Protein AF-A0A837I8K4-F1 (afdb_monomer_lite)

Structure (mmCIF, N/CA/C/O backbone):
data_AF-A0A837I8K4-F1
#
_entry.id   AF-A0A837I8K4-F1
#
loop_
_atom_site.group_PDB
_atom_site.id
_atom_site.type_symbol
_atom_site.label_atom_id
_atom_site.label_alt_id
_atom_site.label_comp_id
_atom_site.label_asym_id
_atom_site.label_entity_id
_atom_site.label_seq_id
_atom_site.pdbx_PDB_ins_code
_atom_site.Cartn_x
_atom_site.Cartn_y
_atom_site.Cartn_z
_atom_site.occupancy
_atom_site.B_iso_or_equiv
_atom_site.auth_seq_id
_atom_site.auth_comp_id
_atom_site.auth_asym_id
_atom_site.auth_atom_id
_atom_site.pdbx_PDB_model_num
ATOM 1 N N . MET A 1 1 ? -15.550 -28.802 -7.118 1.00 50.94 1 MET A N 1
ATOM 2 C CA . MET A 1 1 ? -15.819 -27.375 -7.407 1.00 50.94 1 MET A CA 1
ATOM 3 C C . MET A 1 1 ? -17.305 -27.265 -7.693 1.00 50.94 1 MET A C 1
ATOM 5 O O . MET A 1 1 ? -17.772 -28.015 -8.537 1.00 50.94 1 MET A O 1
ATOM 9 N N . ALA A 1 2 ? -18.056 -26.453 -6.945 1.00 56.06 2 ALA A N 1
ATOM 10 C CA . ALA A 1 2 ? -19.476 -26.252 -7.243 1.00 56.06 2 ALA A CA 1
ATOM 11 C C . ALA A 1 2 ? -19.617 -25.674 -8.667 1.00 56.06 2 ALA A C 1
ATOM 13 O O . ALA A 1 2 ? -18.792 -24.830 -9.029 1.00 56.06 2 ALA A O 1
ATOM 14 N N . PRO A 1 3 ? -20.588 -26.133 -9.477 1.00 62.97 3 PRO A N 1
ATOM 15 C CA . PRO A 1 3 ? -20.785 -25.611 -10.824 1.00 62.97 3 PRO A CA 1
ATOM 16 C C . PRO A 1 3 ? -21.083 -24.113 -10.744 1.00 62.97 3 PRO A C 1
ATOM 18 O O . PRO A 1 3 ? -21.939 -23.681 -9.967 1.00 62.97 3 PRO A O 1
ATOM 21 N N . ASP A 1 4 ? -20.342 -23.313 -11.511 1.00 67.50 4 ASP A N 1
ATOM 22 C CA . ASP A 1 4 ? -20.621 -21.886 -11.618 1.00 67.50 4 ASP A CA 1
ATOM 23 C C . ASP A 1 4 ? -21.971 -21.709 -12.316 1.00 67.50 4 ASP A C 1
ATOM 25 O O . ASP A 1 4 ? -22.097 -21.961 -13.514 1.00 67.50 4 ASP A O 1
ATOM 29 N N . LYS A 1 5 ? -22.982 -21.277 -11.553 1.00 73.12 5 LYS A N 1
ATOM 30 C CA . LYS A 1 5 ? -24.362 -21.076 -12.018 1.00 73.12 5 LYS A CA 1
ATOM 31 C C . LYS A 1 5 ? -24.442 -20.208 -13.279 1.00 73.12 5 LYS A C 1
ATOM 33 O O . LYS A 1 5 ? -25.386 -20.358 -14.048 1.00 73.12 5 LYS A O 1
ATOM 38 N N . TYR A 1 6 ? -23.490 -19.296 -13.469 1.00 76.00 6 TYR A N 1
ATOM 39 C CA . TYR A 1 6 ? -23.539 -18.293 -14.531 1.00 76.00 6 TYR A CA 1
ATOM 40 C C . TYR A 1 6 ? -22.520 -18.524 -15.646 1.00 76.00 6 TYR A C 1
ATOM 42 O O . TYR A 1 6 ? -22.536 -17.774 -16.619 1.00 76.00 6 TYR A O 1
ATOM 50 N N . SER A 1 7 ? -21.644 -19.531 -15.518 1.00 81.25 7 SER A N 1
ATOM 51 C CA . SER A 1 7 ? -20.518 -19.754 -16.437 1.00 81.25 7 SER A CA 1
ATOM 52 C C . SER A 1 7 ? -19.768 -18.446 -16.760 1.00 81.25 7 SER A C 1
ATOM 54 O O . SER A 1 7 ? -19.450 -18.162 -17.918 1.00 81.25 7 SER A O 1
ATOM 56 N N . ALA A 1 8 ? -19.554 -17.607 -15.742 1.00 82.44 8 ALA A N 1
ATOM 57 C CA . ALA A 1 8 ? -19.145 -16.221 -15.908 1.00 82.44 8 ALA A CA 1
ATOM 58 C C . ALA A 1 8 ? -17.635 -16.047 -15.704 1.00 82.44 8 ALA A C 1
ATOM 60 O O . ALA A 1 8 ? -17.031 -16.584 -14.774 1.00 82.44 8 ALA A O 1
ATOM 61 N N . THR A 1 9 ? -17.016 -15.212 -16.540 1.00 83.38 9 THR A N 1
ATOM 62 C CA . THR A 1 9 ? -15.603 -14.851 -16.382 1.00 83.38 9 THR A CA 1
ATOM 63 C C . THR A 1 9 ? -15.458 -13.722 -15.367 1.00 83.38 9 THR A C 1
ATOM 65 O O . THR A 1 9 ? -15.821 -12.574 -15.623 1.00 83.38 9 THR A O 1
ATOM 68 N N . TRP A 1 10 ? -14.884 -14.033 -14.207 1.00 82.88 10 TRP A N 1
ATOM 69 C CA . TRP A 1 10 ? -14.626 -13.049 -13.159 1.00 82.88 10 TRP A CA 1
ATOM 70 C C . TRP A 1 10 ? -13.400 -12.200 -13.497 1.00 82.88 10 TRP A C 1
ATOM 72 O O . TRP A 1 10 ? -12.272 -12.690 -13.523 1.00 82.88 10 TRP A O 1
ATOM 82 N N . VAL A 1 11 ? -13.613 -10.902 -13.706 1.00 86.75 11 VAL A N 1
ATOM 83 C CA . VAL A 1 11 ? -12.548 -9.924 -13.970 1.00 86.75 11 VAL A CA 1
ATOM 84 C C . VAL A 1 11 ? -12.568 -8.802 -12.937 1.00 86.75 11 VAL A C 1
ATOM 86 O O . VAL A 1 11 ? -13.619 -8.390 -12.445 1.00 86.75 11 VAL A O 1
ATOM 89 N N . SER A 1 12 ? -11.389 -8.295 -12.572 1.00 88.88 12 SER A N 1
ATOM 90 C CA . SER A 1 12 ? -11.283 -7.109 -11.721 1.00 88.88 12 SER A CA 1
ATOM 91 C C . SER A 1 12 ? -11.428 -5.835 -12.554 1.00 88.88 12 SER A C 1
ATOM 93 O O . SER A 1 12 ? -11.069 -5.817 -13.733 1.00 88.88 12 SER A O 1
ATOM 95 N N . HIS A 1 13 ? -11.878 -4.750 -11.921 1.00 90.50 13 HIS A N 1
ATOM 96 C CA . HIS A 1 13 ? -12.011 -3.439 -12.564 1.00 90.50 13 HIS A CA 1
ATOM 97 C C . HIS A 1 13 ? -10.701 -2.952 -13.217 1.00 90.50 13 HIS A C 1
ATOM 99 O O . HIS A 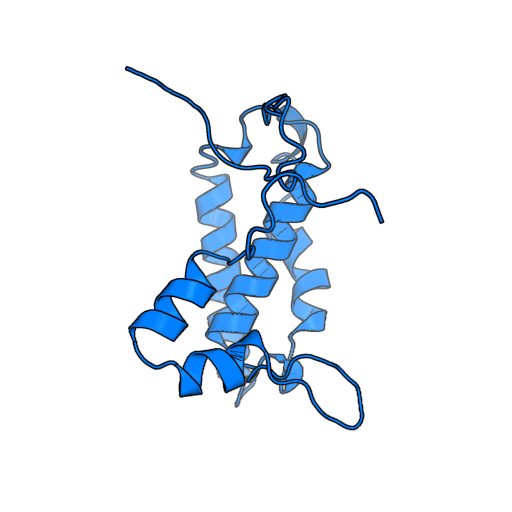1 13 ? -10.705 -2.470 -14.347 1.00 90.50 13 HIS A O 1
ATOM 105 N N . SER A 1 14 ? -9.560 -3.134 -12.545 1.00 88.81 14 SER A N 1
ATOM 106 C CA . SER A 1 14 ? -8.256 -2.775 -13.112 1.00 88.81 14 SER A CA 1
ATOM 107 C C . SER A 1 14 ? -7.878 -3.660 -14.301 1.00 88.81 14 SER A C 1
ATOM 109 O O . SER A 1 14 ? -7.375 -3.159 -15.303 1.00 88.81 14 SER A O 1
ATOM 111 N N . SER A 1 15 ? -8.172 -4.961 -14.230 1.00 90.88 15 SER A N 1
ATOM 112 C CA . SER A 1 15 ? -7.832 -5.902 -15.298 1.00 90.88 15 SER A CA 1
ATOM 113 C C . SER A 1 15 ? -8.640 -5.663 -16.579 1.00 90.88 15 SER A C 1
ATOM 115 O O . SER A 1 15 ? -8.069 -5.676 -17.666 1.00 90.88 15 SER A O 1
ATOM 117 N N . ILE A 1 16 ? -9.938 -5.354 -16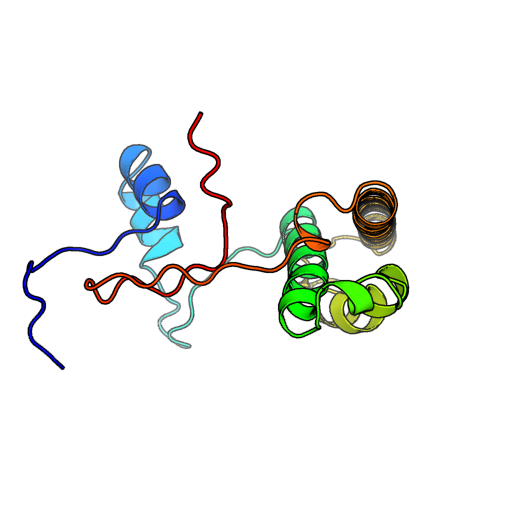.473 1.00 93.75 16 ILE A N 1
ATOM 118 C CA . ILE A 1 16 ? -10.753 -5.032 -17.651 1.00 93.75 16 ILE A CA 1
ATOM 119 C C . ILE A 1 16 ? -10.328 -3.698 -18.271 1.00 93.75 16 ILE A C 1
ATOM 121 O O . ILE A 1 16 ? -10.277 -3.588 -19.491 1.00 93.75 16 ILE A O 1
ATOM 125 N N . SER A 1 17 ? -9.932 -2.710 -17.457 1.00 94.12 17 SER A N 1
ATOM 126 C CA . SER A 1 17 ? -9.387 -1.445 -17.969 1.00 94.12 17 SER A CA 1
ATOM 127 C C . SER A 1 17 ? -8.113 -1.665 -18.792 1.00 94.12 17 SER A C 1
ATOM 129 O O . SER A 1 17 ? -7.967 -1.074 -19.861 1.00 94.12 17 SER A O 1
ATOM 131 N N . ASP A 1 18 ? -7.214 -2.544 -18.336 1.00 93.69 18 ASP A N 1
ATOM 132 C CA . ASP A 1 18 ? -6.019 -2.918 -19.100 1.00 93.69 18 ASP A CA 1
ATOM 133 C C . ASP A 1 18 ? -6.385 -3.602 -20.423 1.00 93.69 18 ASP A C 1
ATOM 135 O O . ASP A 1 18 ? -5.784 -3.297 -21.452 1.00 93.69 18 ASP A O 1
ATOM 139 N N . PHE A 1 19 ? -7.381 -4.492 -20.411 1.00 95.38 19 PHE A N 1
ATOM 140 C CA . PHE A 1 19 ? -7.819 -5.217 -21.605 1.00 95.38 19 PHE A CA 1
ATOM 141 C C . PHE A 1 19 ? -8.424 -4.285 -22.655 1.00 95.38 19 PHE A C 1
ATOM 143 O O . PHE A 1 19 ? -8.038 -4.353 -23.819 1.00 95.38 19 PHE A O 1
ATOM 150 N N . LEU A 1 20 ? -9.315 -3.381 -22.232 1.00 96.62 20 LEU A N 1
ATOM 151 C CA . LEU A 1 20 ? -9.956 -2.401 -23.111 1.00 96.62 20 LEU A CA 1
ATOM 152 C C . LEU A 1 20 ? -8.940 -1.461 -23.770 1.00 96.62 20 LEU A C 1
ATOM 154 O O . LEU A 1 20 ? -9.136 -1.054 -24.909 1.00 96.62 20 LEU A O 1
ATOM 158 N N . LYS A 1 21 ? -7.847 -1.127 -23.072 1.00 96.56 21 LYS A N 1
ATOM 159 C CA . LYS A 1 21 ? -6.756 -0.318 -23.634 1.00 96.56 21 LYS A CA 1
ATOM 160 C C . LYS A 1 21 ? -5.877 -1.125 -24.584 1.00 96.56 21 LYS A C 1
ATOM 162 O O . LYS A 1 21 ? -5.516 -0.642 -25.650 1.00 96.56 21 LYS A O 1
ATOM 167 N N . CYS A 1 22 ? -5.465 -2.320 -24.166 1.00 96.56 22 CYS A N 1
ATOM 168 C CA . CYS A 1 22 ? -4.616 -3.197 -24.959 1.00 96.56 22 CYS A CA 1
ATOM 169 C C . CYS A 1 22 ? -4.716 -4.653 -24.460 1.00 96.56 22 CYS A C 1
ATOM 171 O O . CYS A 1 22 ? -4.158 -4.986 -23.406 1.00 96.56 22 CYS A O 1
ATOM 173 N N . PRO A 1 23 ? -5.318 -5.568 -25.244 1.00 96.06 23 PRO A N 1
ATOM 174 C CA . PRO A 1 23 ? -5.444 -6.979 -24.869 1.00 96.06 23 PRO A CA 1
ATOM 175 C C . PRO A 1 23 ? -4.100 -7.662 -24.575 1.00 96.06 23 PRO A C 1
ATOM 177 O O . PRO A 1 23 ? -3.988 -8.468 -23.649 1.00 96.06 23 PRO A O 1
ATOM 180 N N . LYS A 1 24 ? -3.040 -7.296 -25.312 1.00 95.62 24 LYS A N 1
ATOM 181 C CA . LYS A 1 24 ? -1.686 -7.827 -25.085 1.00 95.62 24 LYS A CA 1
ATOM 182 C C . LYS A 1 24 ? -1.106 -7.360 -23.748 1.00 95.62 24 LYS A C 1
ATOM 184 O O . LYS A 1 24 ? -0.479 -8.149 -23.043 1.00 95.62 24 LYS A O 1
ATOM 189 N N . ALA A 1 25 ? -1.339 -6.103 -23.371 1.00 92.12 25 ALA A N 1
ATOM 190 C CA . ALA A 1 25 ? -0.911 -5.582 -22.075 1.00 92.12 25 ALA A CA 1
ATOM 191 C C . ALA A 1 25 ? -1.657 -6.270 -20.924 1.00 92.12 25 ALA A C 1
ATOM 193 O O . ALA A 1 25 ? -1.033 -6.616 -19.921 1.00 92.12 25 ALA A O 1
ATOM 194 N N . TYR A 1 26 ? -2.959 -6.538 -21.082 1.00 93.81 26 TYR A N 1
ATOM 195 C CA . TYR A 1 26 ? -3.721 -7.337 -20.122 1.00 93.81 26 TYR A CA 1
ATOM 196 C C . TYR A 1 26 ? -3.102 -8.718 -19.911 1.00 93.81 26 TYR A C 1
ATOM 198 O O . TYR A 1 26 ? -2.871 -9.101 -18.762 1.00 93.81 26 TYR A O 1
ATOM 206 N N . PHE A 1 27 ? -2.788 -9.436 -20.995 1.00 93.31 27 PHE A N 1
ATOM 207 C CA . PHE A 1 27 ? -2.179 -10.758 -20.892 1.00 93.31 27 PHE A CA 1
ATOM 208 C C . PHE A 1 27 ? -0.873 -10.696 -20.096 1.00 93.31 27 PHE A C 1
ATOM 210 O O . PHE A 1 27 ? -0.731 -11.397 -19.099 1.00 93.31 27 PHE A O 1
ATOM 217 N N . LEU A 1 28 ? 0.041 -9.793 -20.455 1.00 92.38 28 LEU A N 1
ATOM 218 C CA . LEU A 1 28 ? 1.345 -9.685 -19.795 1.00 92.38 28 LEU A CA 1
ATOM 219 C C . LEU A 1 28 ? 1.255 -9.243 -18.326 1.00 92.38 28 LEU A C 1
ATOM 221 O O . LEU A 1 28 ? 2.047 -9.693 -17.503 1.00 92.38 28 LEU A O 1
ATOM 225 N N . ARG A 1 29 ? 0.304 -8.368 -17.975 1.00 89.88 29 ARG A N 1
ATOM 226 C CA . ARG A 1 29 ? 0.185 -7.816 -16.614 1.00 89.88 29 ARG A CA 1
ATOM 227 C C . ARG A 1 29 ? -0.680 -8.657 -15.685 1.00 89.88 29 ARG A C 1
ATOM 229 O O . ARG A 1 29 ? -0.490 -8.582 -14.473 1.00 89.88 29 ARG A O 1
ATOM 236 N N . ASN A 1 30 ? -1.662 -9.394 -16.202 1.00 90.06 30 ASN A N 1
ATOM 237 C CA . ASN A 1 30 ? -2.677 -10.059 -15.379 1.00 90.06 30 ASN A CA 1
ATOM 238 C C . ASN A 1 30 ? -2.711 -11.583 -15.546 1.00 90.06 30 ASN A C 1
ATOM 240 O O . ASN A 1 30 ? -3.073 -12.261 -14.587 1.00 90.06 30 ASN A O 1
ATOM 244 N N . VAL A 1 31 ? -2.319 -12.115 -16.708 1.00 90.38 31 VAL A N 1
ATOM 245 C CA . VAL A 1 31 ? -2.399 -13.556 -17.016 1.00 90.38 31 VAL A CA 1
ATOM 246 C C . VAL A 1 31 ? -1.026 -14.226 -16.968 1.00 90.38 31 VAL A C 1
ATOM 248 O O . VAL A 1 31 ? -0.891 -15.311 -16.405 1.00 90.38 31 VAL A O 1
ATOM 251 N N . TYR A 1 32 ? -0.006 -13.579 -17.531 1.00 92.00 32 TYR A N 1
ATOM 252 C CA . TYR A 1 32 ? 1.342 -14.118 -17.639 1.00 92.00 32 TYR A CA 1
ATOM 253 C C . TYR A 1 32 ? 1.993 -14.299 -16.264 1.00 92.00 32 TYR A C 1
ATOM 255 O O . TYR A 1 32 ? 1.927 -13.438 -15.381 1.00 92.00 32 TYR A O 1
ATOM 263 N N . LYS A 1 33 ? 2.649 -15.445 -16.104 1.00 93.06 33 LYS A N 1
ATOM 264 C CA . LYS A 1 33 ? 3.377 -15.857 -14.907 1.00 93.06 33 LYS A CA 1
ATOM 265 C C . LYS A 1 33 ? 4.758 -16.323 -15.333 1.00 93.06 33 LYS A C 1
ATOM 267 O O . LYS A 1 33 ? 4.916 -16.853 -16.430 1.00 93.06 33 LYS A O 1
ATOM 272 N N . ASP A 1 34 ? 5.741 -16.130 -14.466 1.00 92.31 34 ASP A N 1
ATOM 273 C CA . ASP A 1 34 ? 7.083 -16.655 -14.694 1.00 92.31 34 ASP A CA 1
ATOM 274 C C . ASP A 1 34 ? 7.015 -18.191 -14.825 1.00 92.31 34 ASP A C 1
ATOM 276 O O . ASP A 1 34 ? 6.507 -18.844 -13.911 1.00 92.31 34 ASP A O 1
ATOM 280 N N . PRO A 1 35 ? 7.506 -18.789 -15.926 1.00 92.69 35 PRO A N 1
ATOM 281 C CA . PRO A 1 35 ? 7.434 -20.232 -16.146 1.00 92.69 35 PRO A CA 1
ATOM 282 C C . PRO A 1 35 ? 8.218 -21.053 -15.113 1.00 92.69 35 PRO A C 1
ATOM 284 O O . PRO A 1 35 ? 7.928 -22.232 -14.939 1.00 92.69 35 PRO A O 1
ATOM 287 N N . ARG A 1 36 ? 9.198 -20.460 -14.416 1.00 94.25 36 ARG A N 1
ATOM 288 C CA . ARG A 1 36 ? 10.014 -21.166 -13.414 1.00 94.25 36 ARG A CA 1
ATOM 289 C C . ARG A 1 36 ? 9.361 -21.194 -12.038 1.00 94.25 36 ARG A C 1
ATOM 291 O O . ARG A 1 36 ? 9.451 -22.198 -11.342 1.00 94.25 36 ARG A O 1
ATOM 298 N N . THR A 1 37 ? 8.746 -20.084 -11.632 1.00 93.31 37 THR A N 1
ATOM 299 C CA . THR A 1 37 ? 8.167 -19.921 -10.286 1.00 93.31 37 THR A CA 1
ATOM 300 C C . THR A 1 37 ? 6.645 -20.037 -10.267 1.00 93.31 37 THR A C 1
ATOM 302 O O . THR A 1 37 ? 6.054 -20.208 -9.208 1.00 93.31 37 THR A O 1
ATOM 305 N N . GLY A 1 38 ? 5.983 -19.905 -11.418 1.00 91.06 38 GLY A N 1
ATOM 306 C CA . GLY A 1 38 ? 4.527 -19.804 -11.519 1.00 91.06 38 GLY A CA 1
ATOM 307 C C . GLY A 1 38 ? 3.957 -18.515 -10.912 1.00 91.06 38 GLY A C 1
ATOM 308 O O . GLY A 1 38 ? 2.736 -18.377 -10.791 1.00 91.06 38 GLY A O 1
ATOM 309 N N . HIS A 1 39 ? 4.806 -17.563 -10.515 1.00 89.31 39 HIS A N 1
ATOM 310 C CA . HIS A 1 39 ? 4.387 -16.332 -9.853 1.00 89.31 39 HIS A CA 1
ATOM 311 C C . HIS A 1 39 ? 4.148 -15.198 -10.851 1.00 89.31 39 HIS A C 1
ATOM 313 O O . HIS A 1 39 ? 4.790 -15.095 -11.899 1.00 89.31 39 HIS A O 1
ATOM 319 N N . LYS A 1 40 ? 3.211 -14.309 -10.505 1.00 88.69 40 LYS A N 1
ATOM 320 C CA . LYS A 1 40 ? 2.961 -13.087 -11.270 1.00 88.69 40 LYS A CA 1
ATOM 321 C C . LYS A 1 40 ? 4.174 -12.164 -11.166 1.00 88.69 40 LYS A C 1
ATOM 323 O O . LYS A 1 40 ? 4.599 -11.812 -10.068 1.00 88.69 40 LYS A O 1
ATOM 328 N N . MET A 1 41 ? 4.675 -11.712 -12.311 1.00 86.94 41 MET A N 1
ATOM 329 C CA . MET A 1 41 ? 5.769 -10.748 -12.368 1.00 86.94 41 MET A CA 1
ATOM 330 C C . MET A 1 41 ? 5.221 -9.325 -12.284 1.00 86.94 41 MET A C 1
ATOM 332 O O . MET A 1 41 ? 4.270 -8.969 -12.977 1.00 86.94 41 MET A O 1
ATOM 336 N N . THR A 1 42 ? 5.808 -8.498 -11.423 1.00 84.81 42 THR A N 1
ATOM 337 C CA . THR A 1 42 ? 5.492 -7.067 -11.330 1.00 84.81 42 THR A CA 1
ATOM 338 C C . THR A 1 42 ? 6.788 -6.289 -11.164 1.00 84.81 42 THR A C 1
ATOM 340 O O . THR A 1 42 ? 7.686 -6.720 -10.446 1.00 84.81 42 THR A O 1
ATOM 343 N N . ILE A 1 43 ? 6.891 -5.147 -11.842 1.00 88.06 43 ILE A N 1
ATOM 344 C CA . ILE A 1 43 ? 8.044 -4.257 -11.714 1.00 88.06 43 ILE A CA 1
ATOM 345 C C . ILE A 1 43 ? 7.919 -3.511 -10.384 1.00 88.06 43 ILE A C 1
ATOM 347 O O . ILE A 1 43 ? 6.963 -2.759 -10.178 1.00 88.06 43 ILE A O 1
ATOM 351 N N . ALA A 1 44 ? 8.883 -3.720 -9.487 1.00 90.00 44 ALA A N 1
ATOM 352 C CA . ALA A 1 44 ? 8.979 -2.954 -8.253 1.00 90.00 44 ALA A CA 1
ATOM 353 C C . ALA A 1 44 ? 9.345 -1.501 -8.581 1.00 90.00 44 ALA A C 1
ATOM 355 O O . ALA A 1 44 ? 10.315 -1.243 -9.293 1.00 90.00 44 ALA A O 1
ATOM 356 N N . SER A 1 45 ? 8.556 -0.556 -8.074 1.00 94.25 45 SER A N 1
ATOM 357 C CA . SER A 1 45 ? 8.813 0.875 -8.228 1.00 94.25 45 SER A CA 1
ATOM 358 C C . SER A 1 45 ? 8.592 1.609 -6.903 1.00 94.25 45 SER A C 1
ATOM 360 O O . SER A 1 45 ? 7.718 1.195 -6.132 1.00 94.25 45 SER A O 1
ATOM 362 N N . PRO A 1 46 ? 9.312 2.719 -6.648 1.00 95.19 46 PRO A N 1
ATOM 363 C CA . PRO A 1 46 ? 9.185 3.468 -5.398 1.00 9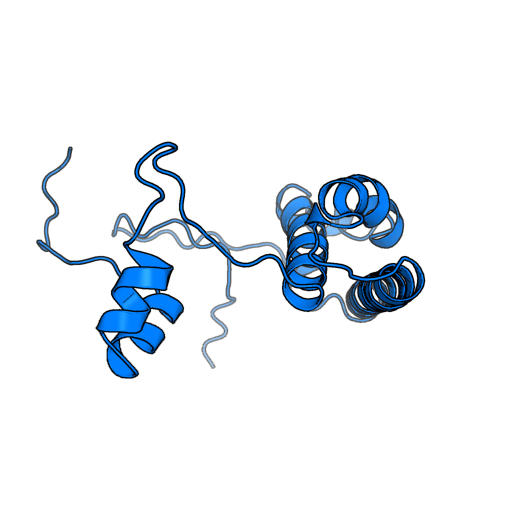5.19 46 PRO A CA 1
ATOM 364 C C . PRO A 1 46 ? 7.742 3.885 -5.046 1.00 95.19 46 PRO A C 1
ATOM 366 O O . PRO A 1 46 ? 7.337 3.701 -3.895 1.00 95.19 46 PRO A O 1
ATOM 369 N N . PRO A 1 47 ? 6.901 4.358 -5.996 1.00 95.38 47 PRO A N 1
ATOM 370 C CA . PRO A 1 47 ? 5.503 4.681 -5.698 1.00 95.38 47 PRO A CA 1
ATOM 371 C C . PRO A 1 47 ? 4.654 3.454 -5.341 1.00 95.38 47 PRO A C 1
ATOM 373 O O . PRO A 1 47 ? 3.755 3.552 -4.506 1.00 95.38 47 PRO A O 1
ATOM 376 N N . LEU A 1 48 ? 4.934 2.296 -5.953 1.00 93.75 48 LEU A N 1
ATOM 377 C CA . LEU A 1 48 ? 4.237 1.047 -5.641 1.00 93.75 48 LEU A CA 1
ATOM 378 C C . LEU A 1 48 ? 4.587 0.569 -4.229 1.00 93.75 48 LEU A C 1
ATOM 380 O O . LEU A 1 48 ? 3.688 0.198 -3.480 1.00 93.75 48 LEU A O 1
ATOM 384 N N . ALA A 1 49 ? 5.868 0.630 -3.855 1.00 94.94 49 ALA A N 1
ATOM 385 C CA . ALA A 1 49 ? 6.337 0.284 -2.515 1.00 94.94 49 ALA A CA 1
ATOM 386 C C . ALA A 1 49 ? 5.712 1.183 -1.436 1.00 94.94 49 ALA A C 1
ATOM 388 O O . ALA A 1 49 ? 5.229 0.678 -0.422 1.00 94.94 49 ALA A O 1
ATOM 389 N N . LEU A 1 50 ? 5.652 2.497 -1.690 1.00 96.44 50 LEU A N 1
ATOM 390 C CA . LEU A 1 50 ? 4.956 3.464 -0.836 1.00 96.44 50 LEU A CA 1
ATOM 391 C C . LEU A 1 50 ? 3.492 3.058 -0.613 1.00 96.44 50 LEU A C 1
ATOM 393 O O . LEU A 1 50 ? 3.055 2.925 0.529 1.00 96.44 50 LEU A O 1
ATOM 397 N N . GLY A 1 51 ? 2.743 2.852 -1.701 1.00 95.38 51 GLY A N 1
ATOM 398 C CA . GLY A 1 51 ? 1.330 2.489 -1.626 1.00 95.38 51 GLY A CA 1
ATOM 399 C C . GLY A 1 51 ? 1.116 1.161 -0.903 1.00 95.38 51 GLY A C 1
ATOM 400 O O . GLY A 1 51 ? 0.267 1.076 -0.021 1.00 95.38 51 GLY A O 1
ATOM 401 N N . GLN A 1 52 ? 1.924 0.147 -1.217 1.00 94.62 52 GLN A N 1
ATOM 402 C CA . GLN A 1 52 ? 1.856 -1.165 -0.578 1.00 94.62 52 GLN A CA 1
ATOM 403 C C . GLN A 1 52 ? 2.062 -1.073 0.939 1.00 94.62 52 GLN A C 1
ATOM 405 O O . GLN A 1 52 ? 1.262 -1.628 1.689 1.00 94.62 52 GLN A O 1
ATOM 410 N N . ALA A 1 53 ? 3.089 -0.349 1.393 1.00 95.94 53 ALA A N 1
ATOM 411 C CA . ALA A 1 53 ? 3.384 -0.219 2.817 1.00 95.94 53 ALA A CA 1
ATOM 412 C C . ALA A 1 53 ? 2.257 0.501 3.576 1.00 95.94 53 ALA A C 1
ATOM 414 O O . ALA A 1 53 ? 1.843 0.054 4.645 1.00 95.94 53 ALA A O 1
ATOM 415 N N . VAL A 1 54 ? 1.713 1.580 3.004 1.00 96.06 54 VAL A N 1
ATOM 416 C CA . VAL A 1 54 ? 0.584 2.310 3.603 1.00 96.06 54 VAL A CA 1
ATOM 417 C C . VAL A 1 54 ? -0.671 1.433 3.655 1.00 96.06 54 VAL A C 1
ATOM 419 O O . VAL A 1 54 ? -1.324 1.359 4.696 1.00 96.06 54 VAL A O 1
ATOM 422 N N . HIS A 1 55 ? -0.993 0.724 2.568 1.00 94.31 55 HIS A N 1
ATOM 423 C CA . HIS A 1 55 ? -2.147 -0.178 2.524 1.00 94.31 55 HIS A CA 1
ATOM 424 C C . HIS A 1 55 ? -2.044 -1.304 3.552 1.00 94.31 55 HIS A C 1
ATOM 426 O O . HIS A 1 55 ? -3.033 -1.591 4.218 1.00 94.31 55 HIS A O 1
ATOM 432 N N . GLU A 1 56 ? -0.867 -1.905 3.726 1.00 95.06 56 GLU A N 1
ATOM 433 C CA . GLU A 1 56 ? -0.659 -2.974 4.706 1.00 95.06 56 GLU A CA 1
ATOM 434 C C . GLU A 1 56 ? -0.901 -2.482 6.145 1.00 95.06 56 GLU A C 1
ATOM 436 O O . GLU A 1 56 ? -1.565 -3.159 6.937 1.00 95.06 56 GLU A O 1
ATOM 441 N N . VAL A 1 57 ? -0.443 -1.268 6.478 1.00 94.12 57 VAL A N 1
ATOM 442 C CA . VAL A 1 57 ? -0.716 -0.650 7.787 1.00 94.12 57 VAL A CA 1
ATOM 443 C C . VAL A 1 57 ? -2.217 -0.429 7.984 1.00 94.12 57 VAL A C 1
ATOM 445 O O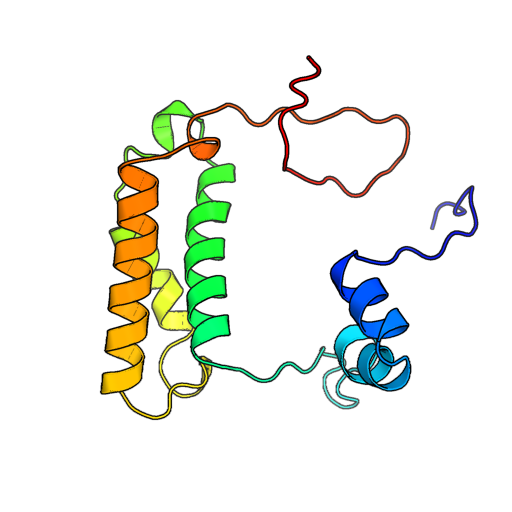 . VAL A 1 57 ? -2.752 -0.815 9.026 1.00 94.12 57 VAL A O 1
ATOM 448 N N . ILE A 1 58 ? -2.912 0.142 6.997 1.00 92.19 58 ILE A N 1
ATOM 449 C CA . ILE A 1 58 ? -4.354 0.429 7.082 1.00 92.19 58 ILE A CA 1
ATOM 450 C C . ILE A 1 58 ? -5.174 -0.865 7.148 1.00 92.19 58 ILE A C 1
ATOM 452 O O . ILE A 1 58 ? -6.106 -0.971 7.945 1.00 92.19 58 ILE A O 1
ATOM 456 N N . GLU A 1 59 ? -4.821 -1.879 6.361 1.00 90.56 59 GLU A N 1
ATOM 457 C CA . GLU A 1 59 ? -5.505 -3.173 6.354 1.00 90.56 59 GLU A CA 1
ATOM 458 C C . GLU A 1 59 ? -5.358 -3.892 7.699 1.00 90.56 59 GLU A C 1
ATOM 460 O O . GLU A 1 59 ? -6.318 -4.501 8.181 1.00 90.56 59 GLU A O 1
ATOM 465 N N . SER A 1 60 ? -4.214 -3.730 8.377 1.00 89.62 60 SER A N 1
ATOM 466 C CA . SER A 1 60 ? -4.023 -4.259 9.731 1.00 89.62 60 SER A CA 1
ATOM 467 C C . SER A 1 60 ? -5.069 -3.729 10.724 1.00 89.62 60 SER A C 1
ATOM 469 O O . SER A 1 60 ? -5.482 -4.459 11.628 1.00 89.62 60 SER A O 1
ATOM 471 N N . LEU A 1 61 ? -5.581 -2.506 10.533 1.00 88.25 61 LEU A N 1
ATOM 472 C CA . LEU A 1 61 ? -6.612 -1.910 11.392 1.00 88.25 61 LEU A CA 1
ATOM 473 C C . LEU A 1 61 ? -7.971 -2.601 11.251 1.00 88.25 61 LEU A C 1
ATOM 475 O O . LEU A 1 61 ? -8.770 -2.582 12.185 1.00 88.25 61 LEU A O 1
ATOM 479 N N . ALA A 1 62 ? -8.239 -3.258 10.120 1.00 84.62 62 ALA A N 1
ATOM 480 C CA . ALA A 1 62 ? -9.496 -3.968 9.893 1.00 84.62 62 ALA A CA 1
ATOM 481 C C . ALA A 1 62 ? -9.667 -5.206 10.797 1.00 84.62 62 ALA A C 1
ATOM 483 O O . ALA A 1 62 ? -10.764 -5.777 10.850 1.00 84.62 62 ALA A O 1
ATOM 484 N N . SER A 1 63 ? -8.597 -5.634 11.478 1.00 84.75 63 SER A N 1
ATOM 485 C CA . SER A 1 63 ? -8.629 -6.665 12.522 1.00 84.75 63 SER A CA 1
ATOM 486 C C . SER A 1 63 ? -9.046 -6.128 13.898 1.00 84.75 63 SER A C 1
ATOM 488 O O . SER A 1 63 ? -9.528 -6.903 14.719 1.00 84.75 63 SER A O 1
ATOM 490 N N . LEU A 1 64 ? -8.914 -4.817 14.134 1.00 85.69 64 LEU A N 1
ATOM 491 C CA . LEU A 1 64 ? -9.202 -4.177 15.416 1.00 85.69 64 LEU A CA 1
ATOM 492 C C . LEU A 1 64 ? -10.648 -3.643 15.483 1.00 85.69 64 LEU A C 1
ATO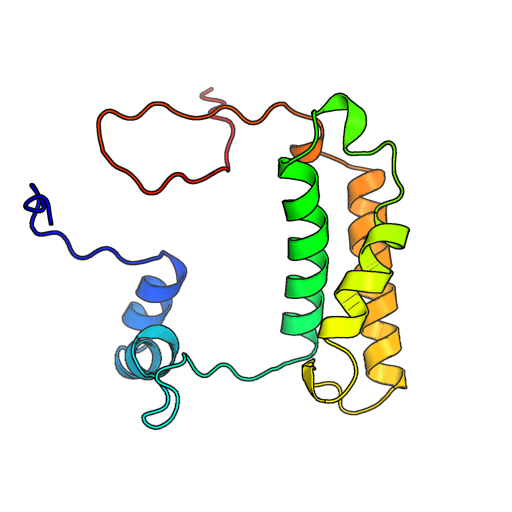M 494 O O . LEU A 1 64 ? -11.203 -3.204 14.457 1.00 85.69 64 LEU A O 1
ATOM 498 N N . PRO A 1 65 ? -11.262 -3.621 16.684 1.00 85.81 65 PRO A N 1
ATOM 499 C CA . PRO A 1 65 ? -12.514 -2.910 16.928 1.00 85.81 65 PRO A CA 1
ATOM 500 C C . PRO A 1 65 ? -12.390 -1.426 16.575 1.00 85.81 65 PRO A C 1
ATOM 502 O O . PRO A 1 65 ? -11.342 -0.820 16.783 1.00 85.81 65 PRO A O 1
ATOM 505 N N . ALA A 1 66 ? -13.471 -0.829 16.069 1.00 83.81 66 ALA A N 1
ATOM 506 C CA . ALA A 1 66 ? -13.492 0.548 15.565 1.00 83.81 66 ALA A CA 1
ATOM 507 C C . ALA A 1 66 ? -12.864 1.571 16.534 1.00 83.81 66 ALA A C 1
ATOM 509 O O . ALA A 1 66 ? -11.956 2.300 16.141 1.00 83.81 66 ALA A O 1
ATOM 510 N N . GLY A 1 67 ? -13.253 1.539 17.813 1.00 82.38 67 GLY A N 1
ATOM 511 C CA . GLY A 1 67 ? -12.741 2.457 18.837 1.00 82.38 67 GLY A CA 1
ATOM 512 C C . GLY A 1 67 ? -11.282 2.232 19.258 1.00 82.38 67 GLY A C 1
ATOM 513 O O . GLY A 1 67 ? -10.731 3.041 19.998 1.00 82.38 67 GLY A O 1
ATOM 514 N N . GLU A 1 68 ? -10.633 1.151 18.819 1.00 85.56 68 GLU A N 1
ATOM 515 C CA . GLU A 1 68 ? -9.236 0.842 19.161 1.00 85.56 68 GLU A CA 1
ATOM 516 C C . GLU A 1 68 ? -8.254 1.106 18.015 1.00 85.56 68 GLU A C 1
ATOM 518 O O . GLU A 1 68 ? -7.048 1.185 18.248 1.00 85.56 68 GLU A O 1
ATOM 523 N N . ARG A 1 69 ? -8.750 1.294 16.785 1.00 84.50 69 ARG A N 1
ATOM 524 C CA . ARG A 1 69 ? -7.924 1.405 15.568 1.00 84.50 69 ARG A CA 1
ATOM 525 C C . ARG A 1 69 ? -6.912 2.546 15.612 1.00 84.50 69 ARG A C 1
ATOM 527 O O . ARG A 1 69 ? -5.805 2.380 15.111 1.00 84.50 69 ARG A O 1
ATOM 534 N N . LEU A 1 70 ? -7.281 3.675 16.214 1.00 85.69 70 LEU A N 1
ATOM 535 C CA . LEU A 1 70 ? -6.477 4.903 16.216 1.00 85.69 70 LEU A CA 1
ATOM 536 C C . LEU A 1 70 ? -5.761 5.170 17.547 1.00 85.69 70 LEU A C 1
ATOM 538 O O . LEU A 1 70 ? -5.038 6.155 17.662 1.00 85.69 70 LEU A O 1
ATOM 542 N N . LYS A 1 71 ? -5.906 4.284 18.544 1.00 85.62 71 LYS A N 1
ATOM 543 C CA . LYS A 1 71 ? -5.205 4.420 19.835 1.00 85.62 71 LYS A CA 1
ATOM 544 C C . LYS A 1 71 ? -3.694 4.219 19.698 1.00 85.62 71 LYS A C 1
ATOM 546 O O . LYS A 1 71 ? -2.915 4.784 20.460 1.00 85.62 71 LYS A O 1
ATOM 551 N N . VAL A 1 72 ? -3.273 3.401 18.733 1.00 83.81 72 VAL A N 1
ATOM 552 C CA . VAL A 1 72 ? -1.859 3.149 18.434 1.00 83.81 72 VAL A CA 1
ATOM 553 C C . VAL A 1 72 ? -1.435 4.022 17.259 1.00 83.81 72 VAL A C 1
ATOM 555 O O . VAL A 1 72 ? -2.085 4.016 16.218 1.00 83.81 72 VAL A O 1
ATOM 558 N N . SER A 1 73 ? -0.308 4.724 17.403 1.00 86.81 73 SER A N 1
ATOM 559 C CA . SER A 1 73 ? 0.268 5.526 16.318 1.00 86.81 73 SER A CA 1
ATOM 560 C C . SER A 1 73 ? 0.517 4.672 15.069 1.00 86.81 73 SER A C 1
ATOM 562 O O . SER A 1 73 ? 1.249 3.677 15.117 1.00 86.81 73 SER A O 1
ATOM 564 N N . LEU A 1 74 ? -0.069 5.085 13.941 1.00 89.81 74 LEU A N 1
ATOM 565 C CA . LEU A 1 74 ? 0.093 4.407 12.652 1.00 89.81 74 LEU A CA 1
ATOM 566 C C . LEU A 1 74 ? 1.541 4.475 12.155 1.00 89.81 74 LEU A C 1
ATOM 568 O O . LEU A 1 74 ? 2.033 3.523 11.556 1.00 89.81 74 LEU A O 1
ATOM 572 N N . VAL A 1 75 ? 2.248 5.557 12.487 1.00 90.25 75 VAL A N 1
ATOM 573 C CA . VAL A 1 75 ? 3.665 5.748 12.153 1.00 90.25 75 VAL A CA 1
ATOM 574 C C . VAL A 1 75 ? 4.531 4.643 12.768 1.00 90.25 75 VAL A C 1
ATOM 576 O O . VAL A 1 75 ? 5.373 4.076 12.083 1.00 90.25 75 VAL A O 1
ATOM 579 N N . LYS A 1 76 ? 4.267 4.235 14.019 1.00 90.94 76 LYS A N 1
ATOM 580 C CA . LYS A 1 76 ? 4.999 3.120 14.656 1.00 90.94 76 LYS A CA 1
ATOM 581 C C . LYS A 1 76 ? 4.744 1.775 13.970 1.00 90.94 76 LYS A C 1
ATOM 583 O O . LYS A 1 76 ? 5.617 0.913 13.955 1.00 90.94 76 LYS A O 1
ATOM 588 N N . LYS A 1 77 ? 3.549 1.578 13.403 1.00 91.00 77 LYS A N 1
ATOM 589 C CA . LYS A 1 77 ? 3.213 0.368 12.634 1.00 91.00 77 LYS A CA 1
ATOM 590 C C . LYS A 1 77 ? 3.888 0.346 11.260 1.00 91.00 77 LYS A C 1
ATOM 592 O O . LYS A 1 77 ? 4.040 -0.736 10.699 1.00 91.00 77 LYS A O 1
ATOM 597 N N . LEU A 1 78 ? 4.310 1.498 10.733 1.00 94.50 78 LEU A N 1
ATOM 598 C CA . LEU A 1 78 ? 4.982 1.576 9.440 1.00 94.50 78 LEU A CA 1
ATOM 599 C C . LEU A 1 78 ? 6.378 0.952 9.475 1.00 94.50 78 LEU A C 1
ATOM 601 O O . LEU A 1 78 ? 6.742 0.275 8.523 1.00 94.50 78 LEU A O 1
ATOM 605 N N . ASP A 1 79 ? 7.146 1.131 10.550 1.00 92.62 79 ASP A N 1
ATOM 606 C CA . ASP A 1 79 ? 8.536 0.661 10.636 1.00 92.62 79 ASP A CA 1
ATOM 607 C C . ASP A 1 79 ? 8.729 -0.831 10.286 1.00 92.62 79 ASP A C 1
ATOM 609 O O . ASP A 1 79 ? 9.516 -1.124 9.379 1.00 92.62 79 ASP A O 1
ATOM 613 N N . PRO A 1 80 ? 8.009 -1.792 10.906 1.00 94.38 80 PRO A N 1
ATOM 614 C CA . PRO A 1 80 ? 8.167 -3.209 10.569 1.00 94.38 80 PRO A CA 1
ATOM 615 C C . PRO A 1 80 ? 7.689 -3.551 9.149 1.00 94.38 80 PRO A C 1
ATOM 617 O O . PRO A 1 80 ? 8.208 -4.481 8.530 1.00 94.38 80 PRO A O 1
ATOM 620 N N . VAL A 1 81 ? 6.716 -2.808 8.617 1.00 94.94 81 VAL A N 1
ATOM 621 C CA . VAL A 1 81 ? 6.218 -2.984 7.245 1.00 94.94 81 VAL A CA 1
ATOM 622 C C . VAL A 1 81 ? 7.237 -2.451 6.238 1.00 94.94 81 VAL A C 1
ATOM 624 O O . VAL A 1 81 ? 7.527 -3.108 5.238 1.00 94.94 81 VAL A O 1
ATOM 627 N N . TRP A 1 82 ? 7.843 -1.299 6.527 1.00 95.25 82 TRP A N 1
ATOM 628 C CA . TRP A 1 82 ? 8.797 -0.635 5.646 1.00 95.25 82 TRP A CA 1
ATOM 629 C C . TRP A 1 82 ? 10.034 -1.496 5.398 1.00 95.25 82 TRP A C 1
ATOM 631 O O . TRP A 1 82 ? 10.506 -1.567 4.265 1.00 95.25 82 TRP A O 1
ATOM 641 N N . LEU A 1 83 ? 10.499 -2.240 6.413 1.00 94.31 83 LEU A N 1
ATOM 642 C CA . LEU A 1 83 ? 11.619 -3.186 6.296 1.00 94.31 83 LEU A CA 1
ATOM 643 C C . LEU A 1 83 ? 11.462 -4.170 5.124 1.00 94.31 83 LEU A C 1
ATOM 645 O O . LEU A 1 83 ? 12.456 -4.525 4.488 1.00 94.31 83 LEU A O 1
ATOM 649 N N . LYS A 1 84 ? 10.226 -4.561 4.786 1.00 93.25 84 LYS A N 1
ATOM 650 C CA . LYS A 1 84 ? 9.926 -5.500 3.692 1.00 93.25 84 LYS A CA 1
ATOM 651 C C . LYS A 1 84 ? 10.207 -4.916 2.305 1.00 93.25 84 LYS A C 1
ATOM 653 O O . LYS A 1 84 ? 10.514 -5.674 1.385 1.00 93.25 84 LYS A O 1
ATOM 658 N N . VAL A 1 85 ? 10.117 -3.593 2.163 1.00 93.19 85 VAL A N 1
ATOM 659 C CA . VAL A 1 85 ? 10.248 -2.874 0.886 1.00 93.19 85 VAL A CA 1
ATOM 660 C C . VAL A 1 85 ? 11.542 -2.060 0.771 1.00 93.19 85 VAL A C 1
ATOM 662 O O . VAL A 1 85 ? 11.741 -1.384 -0.229 1.00 93.19 85 VAL A O 1
ATOM 665 N N . THR A 1 86 ? 12.451 -2.131 1.745 1.00 93.81 86 THR A N 1
ATOM 666 C CA . THR A 1 86 ? 13.709 -1.355 1.737 1.00 93.81 86 THR A CA 1
ATOM 667 C C . THR A 1 86 ? 14.626 -1.647 0.538 1.00 93.81 86 THR A C 1
ATOM 669 O O . THR A 1 86 ? 14.691 -2.765 0.006 1.00 93.81 86 THR A O 1
ATOM 672 N N . GLY A 1 87 ? 15.372 -0.622 0.108 1.00 92.69 87 GLY A N 1
ATOM 673 C CA . GLY A 1 87 ? 16.383 -0.712 -0.945 1.00 92.69 87 GLY A CA 1
ATOM 674 C C . GLY A 1 87 ? 15.868 -1.240 -2.291 1.00 92.69 87 GLY A C 1
ATOM 675 O O . GLY A 1 87 ? 14.814 -0.847 -2.793 1.00 92.69 87 GLY A O 1
ATOM 676 N N . LYS A 1 88 ? 16.624 -2.168 -2.896 1.00 90.25 88 LYS A N 1
ATOM 677 C CA . LYS A 1 88 ? 16.316 -2.714 -4.232 1.00 90.25 88 LYS A CA 1
ATOM 678 C C . LYS A 1 88 ? 14.959 -3.426 -4.298 1.00 90.25 88 LYS A C 1
ATOM 680 O O . LYS A 1 88 ? 14.366 -3.467 -5.371 1.00 90.25 88 LYS A O 1
ATOM 685 N N . LYS A 1 89 ? 14.449 -3.963 -3.178 1.00 87.94 89 LYS A N 1
ATOM 686 C CA . LYS A 1 89 ? 13.151 -4.664 -3.137 1.00 87.94 89 LYS A CA 1
ATOM 687 C C . LYS A 1 89 ? 11.972 -3.719 -3.383 1.00 87.94 89 LYS A C 1
ATOM 689 O O . LYS A 1 89 ? 11.005 -4.126 -4.016 1.00 87.94 89 LYS A O 1
ATOM 694 N N . GLY A 1 90 ? 12.072 -2.468 -2.938 1.00 88.25 90 GLY A N 1
ATOM 695 C CA . GLY A 1 90 ? 11.083 -1.419 -3.211 1.00 88.25 90 GLY A CA 1
ATOM 696 C C . GLY A 1 90 ? 11.304 -0.681 -4.528 1.00 88.25 90 GLY A C 1
ATOM 697 O O . GLY A 1 90 ? 10.522 0.200 -4.873 1.00 88.25 90 GLY A O 1
ATOM 698 N N . GLY A 1 91 ? 12.357 -1.022 -5.277 1.00 92.94 91 GLY A N 1
ATOM 699 C CA . GLY A 1 91 ? 12.720 -0.329 -6.511 1.00 92.94 91 GLY A CA 1
ATOM 700 C C . GLY A 1 91 ? 13.414 1.020 -6.293 1.00 92.94 91 GLY A C 1
ATOM 701 O O . GLY A 1 91 ? 13.460 1.818 -7.225 1.00 92.94 91 GLY A O 1
ATOM 702 N N . PHE A 1 92 ? 13.949 1.288 -5.096 1.00 94.62 92 PHE A N 1
ATOM 703 C CA . PHE A 1 92 ? 14.685 2.523 -4.805 1.00 94.62 92 PHE A CA 1
ATOM 704 C C . PHE A 1 92 ? 16.081 2.499 -5.436 1.00 94.62 92 PHE A C 1
ATOM 706 O O . PHE A 1 92 ? 16.802 1.500 -5.337 1.00 94.62 92 PHE A O 1
ATOM 713 N N . LYS A 1 93 ? 16.482 3.612 -6.061 1.00 91.56 93 LYS A N 1
ATOM 714 C CA . LYS A 1 93 ? 17.818 3.773 -6.657 1.00 91.56 93 LYS A CA 1
ATOM 715 C C . LYS A 1 93 ? 18.847 4.210 -5.623 1.00 91.56 93 LYS A C 1
ATOM 717 O O . LYS A 1 93 ? 19.985 3.748 -5.654 1.00 91.56 93 LYS A O 1
ATOM 722 N N . THR A 1 94 ? 18.450 5.092 -4.709 1.00 95.06 94 THR A N 1
ATOM 723 C CA . THR A 1 94 ? 19.319 5.649 -3.667 1.00 95.06 94 THR A CA 1
ATOM 724 C C . THR A 1 94 ? 18.623 5.652 -2.311 1.00 95.06 94 THR A C 1
ATOM 726 O O . THR A 1 94 ? 17.397 5.672 -2.204 1.00 95.06 94 THR A O 1
ATOM 729 N N . ARG A 1 95 ? 19.421 5.694 -1.240 1.00 93.44 95 ARG A N 1
ATOM 730 C CA . ARG A 1 95 ? 18.905 5.820 0.130 1.00 93.44 95 ARG A CA 1
ATOM 731 C C . ARG A 1 95 ? 18.199 7.161 0.371 1.00 93.44 95 ARG A C 1
ATOM 733 O O . ARG A 1 95 ? 17.275 7.227 1.175 1.00 93.44 95 ARG A O 1
ATOM 740 N N . SER A 1 96 ? 18.622 8.221 -0.321 1.00 94.81 96 SER A N 1
ATOM 741 C CA . SER A 1 96 ? 17.962 9.530 -0.259 1.00 94.81 96 SER A CA 1
ATOM 742 C C . SER A 1 96 ? 16.557 9.482 -0.858 1.00 94.81 96 SER A C 1
ATOM 744 O O . SER A 1 96 ? 15.625 9.991 -0.242 1.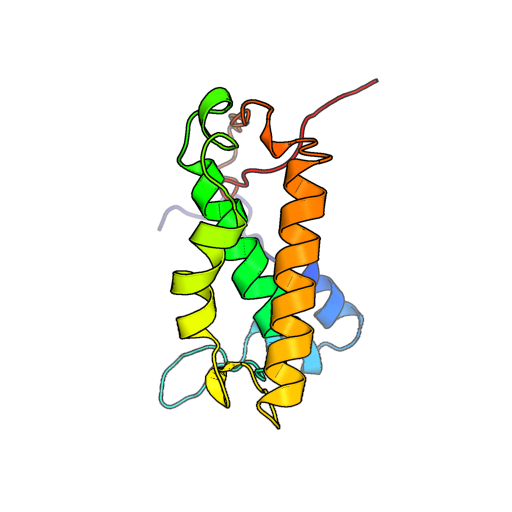00 94.81 96 SER A O 1
ATOM 746 N N . GLU A 1 97 ? 16.386 8.811 -2.002 1.00 94.81 97 GLU A N 1
ATOM 747 C CA . GLU A 1 97 ? 15.074 8.582 -2.610 1.00 94.81 97 GLU A CA 1
ATOM 748 C C . GLU A 1 97 ? 14.167 7.798 -1.657 1.00 94.81 97 GLU A C 1
ATOM 750 O O . GLU A 1 97 ? 13.050 8.225 -1.372 1.00 94.81 97 GLU A O 1
ATOM 755 N N . GLU A 1 98 ? 14.669 6.699 -1.089 1.00 95.88 98 GLU A N 1
ATOM 756 C CA . GLU A 1 98 ? 13.922 5.897 -0.117 1.00 95.88 98 GLU A CA 1
ATOM 757 C C . GLU A 1 98 ? 13.429 6.734 1.075 1.00 95.88 98 GLU A C 1
ATOM 759 O O . GLU A 1 98 ? 12.278 6.604 1.497 1.00 95.88 98 GLU A O 1
ATOM 764 N N . MET A 1 99 ? 14.269 7.634 1.594 1.00 95.44 99 MET A N 1
ATOM 765 C CA . MET A 1 99 ? 13.906 8.496 2.718 1.00 95.44 99 MET A CA 1
ATOM 766 C C . MET A 1 99 ? 12.780 9.477 2.365 1.00 95.44 99 MET A C 1
ATOM 768 O O . MET A 1 99 ? 11.883 9.672 3.185 1.00 95.44 99 MET A O 1
ATOM 772 N N . ILE A 1 100 ? 12.773 10.036 1.149 1.00 96.50 100 ILE A N 1
ATOM 773 C CA . ILE A 1 100 ? 11.694 10.914 0.664 1.00 96.50 100 ILE A CA 1
ATOM 774 C C . ILE A 1 100 ? 10.366 10.147 0.627 1.00 96.50 100 ILE A C 1
ATOM 776 O O . ILE A 1 100 ? 9.346 10.627 1.126 1.00 96.50 100 ILE A O 1
ATOM 780 N N . TYR A 1 101 ? 10.370 8.924 0.088 1.00 96.69 101 TYR A N 1
ATOM 781 C CA . TYR A 1 101 ? 9.166 8.090 0.058 1.00 96.69 101 TYR A CA 1
ATOM 782 C C . TYR A 1 101 ? 8.721 7.665 1.461 1.00 96.69 101 TYR A C 1
ATOM 784 O O . TYR A 1 101 ? 7.520 7.638 1.727 1.00 96.69 101 TYR A O 1
ATOM 792 N N . ARG A 1 102 ? 9.654 7.404 2.383 1.00 95.62 102 ARG A N 1
ATOM 793 C CA . ARG A 1 102 ? 9.326 7.095 3.782 1.00 95.62 102 ARG A CA 1
ATOM 794 C C . ARG A 1 102 ? 8.686 8.285 4.498 1.00 95.62 102 ARG A C 1
ATOM 796 O O . ARG A 1 102 ? 7.691 8.113 5.194 1.00 95.62 102 ARG A O 1
ATOM 803 N N . GLN A 1 103 ? 9.211 9.493 4.302 1.00 96.38 103 GLN A N 1
ATOM 804 C CA . GLN A 1 103 ? 8.612 10.718 4.844 1.00 96.38 103 GLN A CA 1
ATOM 805 C C . GLN A 1 103 ? 7.204 10.941 4.285 1.00 96.38 103 GLN A C 1
ATOM 807 O O . GLN A 1 103 ? 6.277 11.231 5.038 1.00 96.38 103 GLN A O 1
ATOM 812 N N . ARG A 1 104 ? 7.013 10.713 2.982 1.00 96.75 104 ARG A N 1
ATOM 813 C CA . ARG A 1 104 ? 5.689 10.777 2.356 1.00 96.75 104 ARG A CA 1
ATOM 814 C C . ARG A 1 104 ? 4.719 9.744 2.937 1.00 96.75 104 ARG A C 1
ATOM 816 O O . ARG A 1 104 ? 3.564 10.082 3.170 1.00 96.75 104 ARG A O 1
ATOM 823 N N . ALA A 1 105 ? 5.174 8.520 3.204 1.00 96.56 105 ALA A N 1
ATOM 824 C CA . ALA A 1 105 ? 4.366 7.486 3.853 1.00 96.56 105 ALA A CA 1
ATOM 825 C C . ALA A 1 105 ? 3.915 7.913 5.256 1.00 96.56 105 ALA A C 1
ATOM 827 O O . ALA A 1 105 ? 2.738 7.781 5.588 1.00 96.56 105 ALA A O 1
ATOM 828 N N . ASN A 1 106 ? 4.829 8.481 6.049 1.00 95.88 106 ASN A N 1
ATOM 829 C CA . ASN A 1 106 ? 4.503 9.032 7.364 1.00 95.88 106 ASN A CA 1
ATOM 830 C C . ASN A 1 106 ? 3.436 10.119 7.255 1.00 95.88 106 ASN A C 1
ATOM 832 O O . ASN A 1 106 ? 2.447 10.060 7.977 1.00 95.88 106 ASN A O 1
ATOM 836 N N . GLN A 1 107 ? 3.594 11.060 6.320 1.00 96.56 107 GLN A N 1
ATOM 837 C CA . GLN A 1 107 ? 2.617 12.128 6.127 1.00 96.56 107 GLN A CA 1
ATOM 838 C C . GLN A 1 107 ? 1.240 11.580 5.734 1.00 96.56 107 GLN A C 1
ATOM 840 O O . GLN A 1 107 ? 0.233 12.027 6.265 1.00 96.56 107 GLN A O 1
ATOM 845 N N . MET A 1 108 ? 1.175 10.571 4.857 1.00 95.25 108 MET A N 1
ATOM 846 C CA . MET A 1 108 ? -0.096 9.930 4.493 1.00 95.25 108 MET A CA 1
ATOM 847 C C . MET A 1 108 ? -0.796 9.296 5.701 1.00 95.25 108 MET A C 1
ATOM 849 O O . MET A 1 108 ? -2.017 9.374 5.809 1.00 95.25 108 MET A O 1
ATOM 853 N N . LEU A 1 109 ? -0.036 8.679 6.610 1.00 94.19 109 LEU A N 1
ATOM 854 C CA . LEU A 1 109 ? -0.584 8.086 7.828 1.00 94.19 109 LEU A CA 1
ATOM 855 C C . LEU A 1 109 ? -0.991 9.143 8.858 1.00 94.19 109 LEU A C 1
ATOM 857 O O . LEU A 1 109 ? -2.015 8.963 9.504 1.00 94.19 109 LEU A O 1
ATOM 861 N N . ILE A 1 110 ? -0.237 10.238 8.989 1.00 93.88 110 ILE A N 1
ATOM 862 C CA . ILE A 1 110 ? -0.597 11.374 9.851 1.00 93.88 110 ILE A CA 1
ATOM 863 C C . ILE A 1 110 ? -1.906 11.998 9.368 1.00 93.88 110 ILE A C 1
ATOM 865 O O . ILE A 1 110 ? -2.834 12.122 10.158 1.00 93.88 110 ILE A O 1
ATOM 869 N N . ASN A 1 111 ? -2.028 12.265 8.065 1.00 93.62 111 ASN A N 1
ATOM 870 C CA . ASN A 1 111 ? -3.257 12.799 7.479 1.00 93.62 111 ASN A CA 1
ATOM 871 C C . ASN A 1 111 ? -4.465 11.892 7.768 1.00 93.62 111 ASN A C 1
ATOM 873 O O . ASN A 1 111 ? -5.555 12.386 8.019 1.00 93.62 111 ASN A O 1
ATOM 877 N N . LEU A 1 112 ? -4.275 10.567 7.771 1.00 91.56 112 LEU A N 1
ATOM 878 C CA . LEU A 1 112 ? -5.329 9.618 8.138 1.00 91.56 112 LEU A CA 1
ATOM 879 C C . LEU A 1 112 ? -5.651 9.629 9.641 1.00 91.56 112 LEU A C 1
ATOM 881 O O . LEU A 1 112 ? -6.763 9.294 10.028 1.00 91.56 112 LEU A O 1
ATOM 885 N N . GLN A 1 113 ? -4.694 9.949 10.512 1.00 88.94 113 GLN A N 1
ATOM 886 C CA . GLN A 1 113 ? -4.977 10.102 11.942 1.00 88.94 113 GLN A CA 1
ATOM 887 C C . GLN A 1 113 ? -5.728 11.405 12.233 1.00 88.94 113 GLN A C 1
ATOM 889 O O . GLN A 1 113 ? -6.565 11.418 13.131 1.00 88.94 113 GLN A O 1
ATOM 894 N N . GLU A 1 114 ? -5.431 12.471 11.487 1.00 90.75 114 GLU A N 1
ATOM 895 C CA . GLU A 1 114 ? -6.103 13.771 11.591 1.00 90.75 114 GLU A CA 1
ATOM 896 C C . GLU A 1 114 ? -7.511 13.741 10.981 1.00 90.75 114 GLU A C 1
ATOM 898 O O . GLU A 1 114 ? -8.445 14.274 11.577 1.00 90.75 114 GLU A O 1
ATOM 903 N N . ASP A 1 115 ? -7.678 13.068 9.838 1.00 90.62 115 ASP A N 1
ATOM 904 C CA . ASP A 1 115 ? -8.967 12.836 9.181 1.00 90.62 115 ASP A CA 1
ATOM 905 C C . ASP A 1 115 ? -9.204 11.326 8.945 1.00 90.62 115 ASP A C 1
ATOM 907 O O . ASP A 1 115 ? -8.898 10.780 7.877 1.00 90.62 115 ASP A O 1
ATOM 911 N N . PRO A 1 116 ? -9.732 10.605 9.954 1.00 84.44 116 PRO A N 1
ATOM 912 C CA . PRO A 1 116 ? -9.867 9.148 9.913 1.00 84.44 116 PRO A CA 1
ATOM 913 C C . PRO A 1 116 ? -10.990 8.630 9.015 1.00 84.44 116 PRO A C 1
ATOM 915 O O . PRO A 1 116 ? -11.020 7.433 8.696 1.00 84.44 116 PRO A O 1
ATOM 918 N N . GLY A 1 117 ? -11.913 9.497 8.593 1.00 86.75 117 GLY A N 1
ATOM 919 C CA . GLY A 1 117 ? -12.978 9.171 7.651 1.00 86.75 117 GLY A CA 1
ATOM 920 C C . GLY A 1 117 ? -13.675 7.819 7.930 1.00 86.75 117 GLY A C 1
ATOM 921 O O . GLY A 1 117 ? -14.234 7.608 9.010 1.00 86.75 117 GLY A O 1
ATOM 922 N N . PRO A 1 118 ? -13.687 6.862 6.977 1.00 84.88 118 PRO A N 1
ATOM 923 C CA . PRO A 1 118 ? -14.347 5.564 7.157 1.00 84.88 118 PRO A CA 1
ATOM 924 C C . PRO A 1 118 ? -13.679 4.619 8.166 1.00 84.88 118 PRO A C 1
ATOM 926 O O . PRO A 1 118 ? -14.303 3.633 8.560 1.00 84.88 118 PRO A O 1
ATOM 929 N N . VAL A 1 119 ? -12.423 4.859 8.558 1.00 84.94 119 VAL A N 1
ATOM 930 C CA . VAL A 1 119 ? -11.653 3.937 9.415 1.00 84.94 119 VAL A CA 1
ATOM 931 C C . VAL A 1 119 ? -12.216 3.889 10.831 1.00 84.94 119 VAL A C 1
ATOM 933 O O . VAL A 1 119 ? -12.192 2.830 11.460 1.00 84.94 119 VAL A O 1
ATOM 936 N N . GLU A 1 120 ? -12.777 4.994 11.313 1.00 84.19 120 GLU A N 1
ATOM 937 C CA . GLU A 1 120 ? -13.428 5.068 12.623 1.00 84.19 120 GLU A CA 1
ATOM 938 C C . GLU A 1 120 ? -14.778 4.333 12.649 1.00 84.19 120 GLU A C 1
ATOM 940 O O . GLU A 1 120 ? -15.271 3.934 13.701 1.00 84.19 120 GLU A O 1
ATOM 945 N N . ARG A 1 121 ? -15.383 4.084 11.484 1.00 84.19 121 ARG A N 1
ATOM 946 C CA . ARG A 1 121 ? -16.718 3.488 11.402 1.00 84.19 121 ARG A CA 1
ATOM 947 C C . ARG A 1 121 ? -16.655 1.954 11.433 1.00 84.19 121 ARG A C 1
ATOM 949 O O . ARG A 1 121 ? -15.704 1.333 10.933 1.00 84.19 121 ARG A O 1
ATOM 956 N N . PRO A 1 122 ? -17.672 1.284 12.002 1.00 79.31 122 PRO A N 1
ATOM 957 C CA . PRO A 1 122 ? -17.778 -0.166 11.918 1.00 79.31 122 PRO A CA 1
ATOM 958 C C . PRO A 1 122 ? -17.962 -0.605 10.459 1.00 79.31 122 PRO A C 1
ATOM 960 O O . PRO A 1 122 ? -18.741 -0.031 9.700 1.00 79.31 122 PRO A O 1
ATOM 963 N N . ALA A 1 123 ? -17.243 -1.655 10.064 1.00 73.50 123 ALA A N 1
ATOM 964 C CA . ALA A 1 123 ? -17.371 -2.225 8.730 1.00 73.50 123 ALA A CA 1
ATOM 965 C C . ALA A 1 123 ? -18.603 -3.140 8.680 1.00 73.50 123 ALA A C 1
ATOM 967 O O . ALA A 1 123 ? -18.627 -4.190 9.326 1.00 73.50 123 ALA A O 1
ATOM 968 N N . ILE A 1 124 ? -19.611 -2.763 7.895 1.00 74.00 124 ILE A N 1
ATOM 969 C CA . ILE A 1 124 ? -20.801 -3.589 7.671 1.00 74.00 124 ILE A CA 1
ATOM 970 C C . ILE A 1 124 ? -20.446 -4.691 6.665 1.00 74.00 124 ILE A C 1
ATOM 972 O O . ILE A 1 124 ? -19.993 -4.415 5.554 1.00 74.00 124 ILE A O 1
ATOM 976 N N . LYS A 1 125 ? -20.649 -5.958 7.043 1.00 66.88 125 LYS A N 1
ATOM 977 C CA . LYS A 1 125 ? -20.554 -7.088 6.108 1.00 66.88 125 LYS A CA 1
ATOM 978 C C . LYS A 1 125 ? -21.896 -7.240 5.399 1.00 66.88 125 LYS A C 1
ATOM 980 O O . LYS A 1 125 ? -22.871 -7.646 6.025 1.00 66.88 125 LYS A O 1
ATOM 985 N N . ILE A 1 126 ? -21.938 -6.933 4.106 1.00 72.19 126 ILE A N 1
ATOM 986 C CA . ILE A 1 126 ? -23.130 -7.158 3.283 1.00 72.19 126 ILE A CA 1
ATOM 987 C C . ILE A 1 126 ? -23.339 -8.672 3.161 1.00 72.19 126 ILE A C 1
ATOM 989 O O . ILE A 1 126 ? -22.448 -9.389 2.702 1.00 72.19 126 ILE A O 1
ATOM 993 N N . LYS A 1 127 ? -24.500 -9.164 3.603 1.00 65.50 127 LYS A N 1
ATOM 994 C CA . LYS A 1 127 ? -24.934 -10.541 3.347 1.00 65.50 127 LYS A CA 1
ATOM 995 C C . LYS A 1 127 ? -25.567 -10.561 1.957 1.00 65.50 127 LYS A C 1
ATOM 997 O O . LYS A 1 127 ? -26.603 -9.940 1.757 1.00 65.50 127 LYS A O 1
ATOM 1002 N N . SER A 1 128 ? -24.918 -11.209 0.997 1.00 62.75 128 SER A N 1
ATOM 1003 C CA . SER A 1 128 ? -25.473 -11.444 -0.336 1.00 62.75 128 SER A CA 1
ATOM 1004 C C . SER A 1 128 ? -25.758 -12.931 -0.515 1.00 62.75 128 SER A C 1
ATOM 1006 O O . SER A 1 128 ? -24.890 -13.745 -0.212 1.00 62.75 128 SER A O 1
ATOM 1008 N N . ASP A 1 129 ? -26.926 -13.275 -1.063 1.00 61.62 129 ASP A N 1
ATOM 1009 C CA . ASP A 1 129 ? -27.274 -14.655 -1.455 1.00 61.62 129 ASP A CA 1
ATOM 1010 C C . ASP A 1 129 ? -26.407 -15.182 -2.609 1.00 61.62 129 ASP A C 1
ATOM 1012 O O . ASP A 1 129 ? -26.317 -16.381 -2.861 1.00 61.62 129 ASP A O 1
ATOM 1016 N N . MET A 1 130 ? -25.727 -14.279 -3.317 1.00 58.16 130 MET A N 1
ATOM 1017 C CA . MET A 1 130 ? -24.653 -14.631 -4.234 1.00 58.16 130 MET A CA 1
ATOM 1018 C C . MET A 1 130 ? -23.353 -14.836 -3.447 1.00 58.16 130 MET A C 1
ATOM 1020 O O . MET A 1 130 ? -22.993 -13.986 -2.630 1.00 58.16 130 MET A O 1
ATOM 1024 N N . ASN A 1 131 ? -22.613 -15.912 -3.750 1.00 56.72 131 ASN A N 1
ATOM 1025 C CA . ASN A 1 131 ? -21.221 -16.155 -3.328 1.00 56.72 131 ASN A CA 1
ATOM 1026 C C . ASN A 1 131 ? -20.259 -15.120 -3.953 1.00 56.72 131 ASN A C 1
ATOM 1028 O O . ASN A 1 131 ? -19.274 -15.458 -4.608 1.00 56.72 131 ASN A O 1
ATOM 1032 N N . LEU A 1 132 ? -20.560 -13.833 -3.791 1.00 58.41 132 LEU A N 1
ATOM 1033 C CA . LEU A 1 132 ? -19.692 -12.750 -4.201 1.00 58.41 132 LEU A CA 1
ATOM 1034 C C . LEU A 1 132 ? -18.399 -12.831 -3.377 1.00 58.41 132 LEU A C 1
ATOM 1036 O O . LEU A 1 132 ? -18.444 -13.128 -2.176 1.00 58.41 132 LEU A O 1
ATOM 1040 N N . PRO A 1 133 ? -17.237 -12.538 -3.986 1.00 53.94 133 PRO A N 1
ATOM 1041 C CA . PRO A 1 133 ? -16.004 -12.389 -3.233 1.00 53.94 133 PRO A CA 1
ATOM 1042 C C . PRO A 1 133 ? -16.239 -11.380 -2.107 1.00 53.94 133 PRO A C 1
ATOM 1044 O O . PRO A 1 133 ? -16.715 -10.272 -2.362 1.00 53.94 133 PRO A O 1
ATOM 1047 N N . LYS A 1 134 ? -15.930 -11.764 -0.862 1.00 51.06 134 LYS A N 1
ATOM 1048 C CA . LYS A 1 134 ? -16.154 -10.945 0.339 1.00 51.06 134 LYS A CA 1
ATOM 1049 C C . LYS A 1 134 ? -15.321 -9.659 0.257 1.00 51.06 134 LYS A C 1
ATOM 1051 O O . LYS A 1 134 ? -14.188 -9.623 0.729 1.00 51.06 134 LYS A O 1
ATOM 1056 N N . ARG A 1 135 ? -15.856 -8.599 -0.350 1.00 48.19 135 ARG A N 1
ATOM 1057 C CA . ARG A 1 135 ? -15.216 -7.278 -0.385 1.00 48.19 135 ARG A CA 1
ATOM 1058 C C . ARG A 1 135 ? -15.586 -6.517 0.883 1.00 48.19 135 ARG A C 1
ATOM 1060 O O . ARG A 1 135 ? -16.760 -6.399 1.218 1.00 48.19 135 ARG A O 1
ATOM 1067 N N . ARG A 1 136 ? -14.582 -5.999 1.591 1.00 43.88 136 ARG A N 1
ATOM 1068 C CA . ARG A 1 136 ? -14.770 -5.127 2.757 1.00 43.88 136 ARG A CA 1
ATOM 1069 C C . ARG A 1 136 ? -14.604 -3.657 2.370 1.00 43.88 136 ARG A C 1
ATOM 1071 O O . ARG A 1 136 ? -13.655 -3.063 2.836 1.00 43.88 136 ARG A O 1
ATOM 1078 N N . PHE A 1 137 ? -15.466 -3.057 1.550 1.00 40.62 137 PHE A N 1
ATOM 1079 C CA . PHE A 1 137 ? -15.484 -1.587 1.432 1.00 40.62 137 PHE A CA 1
ATOM 1080 C C . PHE A 1 137 ? -16.848 -1.064 0.972 1.00 40.62 137 PHE A C 1
ATOM 1082 O O . PHE A 1 137 ? -17.398 -1.571 -0.002 1.00 40.62 137 PHE A O 1
ATOM 1089 N N . GLY A 1 138 ? -17.324 -0.007 1.643 1.00 39.81 138 GLY A N 1
ATOM 1090 C CA . GLY A 1 138 ? -18.312 0.935 1.111 1.00 39.81 138 GLY A CA 1
ATOM 1091 C C . GLY A 1 138 ? -19.636 0.983 1.868 1.00 39.81 138 GLY A C 1
ATOM 1092 O O . GLY A 1 138 ? -20.460 0.081 1.754 1.00 39.81 138 GLY A O 1
ATOM 1093 N N . THR A 1 139 ? -19.851 2.070 2.608 1.00 40.47 139 THR A N 1
ATOM 1094 C CA . THR A 1 139 ? -21.156 2.476 3.136 1.00 40.47 139 THR A CA 1
ATOM 1095 C C . THR A 1 139 ? -22.138 2.695 1.989 1.00 40.47 139 THR A C 1
ATOM 1097 O O . THR A 1 139 ? -21.907 3.541 1.127 1.00 40.47 139 THR A O 1
ATOM 1100 N N . TYR A 1 140 ? -23.253 1.970 2.011 1.00 36.25 140 TYR A N 1
ATOM 1101 C CA . TYR A 1 140 ? -24.459 2.333 1.277 1.00 36.25 140 TYR A CA 1
ATOM 1102 C C . TYR A 1 140 ? -25.129 3.486 2.042 1.00 36.25 140 TYR A C 1
ATOM 1104 O O . TYR A 1 140 ? -25.997 3.254 2.874 1.00 36.25 140 TYR A O 1
ATOM 1112 N N . ASN A 1 141 ? -24.708 4.728 1.800 1.00 36.62 141 ASN A N 1
ATOM 1113 C CA . ASN A 1 141 ? -25.610 5.860 2.005 1.00 36.62 141 ASN A CA 1
ATOM 1114 C C . ASN A 1 141 ? -26.340 6.056 0.676 1.00 36.62 141 ASN A C 1
ATOM 1116 O O . ASN A 1 141 ? -25.855 6.756 -0.210 1.00 36.62 141 ASN A O 1
ATOM 1120 N N . ARG A 1 142 ? -27.469 5.355 0.516 1.00 33.41 142 ARG A N 1
ATOM 1121 C CA . ARG A 1 142 ? -28.516 5.820 -0.397 1.00 33.41 142 ARG A CA 1
ATOM 1122 C C . ARG A 1 142 ? -29.089 7.087 0.234 1.00 33.41 142 ARG A C 1
ATOM 1124 O O . ARG A 1 142 ? -29.540 7.025 1.376 1.00 33.41 142 ARG A O 1
ATOM 1131 N N . LEU A 1 143 ? -28.976 8.197 -0.494 1.00 32.38 143 LEU A N 1
ATOM 1132 C CA . LEU A 1 143 ? -29.953 9.281 -0.423 1.00 32.38 143 LEU A CA 1
ATOM 1133 C C . LEU A 1 143 ? -31.351 8.713 -0.704 1.00 32.38 143 LEU A C 1
ATOM 1135 O O . LEU A 1 143 ? -31.426 7.749 -1.507 1.00 32.38 143 LEU A O 1
#

Radius of gyration: 18.95 Å; chains: 1; bounding box: 49×41×45 Å

InterPro domains:
  IPR038726 PD-(D/E)XK endonuclease-like domain, AddAB-type [PF12705] (11-110)

Organism: NCBI:txid1618558

Secondary structure (DSSP, 8-state):
----TT------HHHHHHHHH-HHHHIIIII-B-TTT-PBP----HHHHHHHHHHHHHHHHTTS-GGGTTTS-HHHHHHHHHGGGTGGGGT-SSHHHHHHHHHHHHHHHHHHHHS-GGGGS-------SS-------------

Sequence (143 aa):
MAPDKYSATWVSHSSISDFLKCPKAYFLRNVYKDPRTGHKMTIASPPLALGQAVHEVIESLASLPAGERLKVSLVKKLDPVWLKVTGKKGGFKTRSEEMIYRQRANQMLINLQEDPGPVERPAIKIKSDMNLPKRRFGTYNRL

pLDDT: mean 84.44, std 15.72, range [32.38, 96.75]

Foldseek 3Di:
DPPDPVPDDDDDPVLVVLCVVPVVSSCLQPPDADPVPRHGDDDQELVVLLVVLLVVLLVVLLVDDLVCSLVDQSLVVSVVSNVCLPDVNNPDPDPVSSVVSNVVSNVVSVVCSVPVDCSSPDFDFDDDPDPPDRDGDDDPPDD